Protein AF-A0A3D0JN37-F1 (afdb_monomer_lite)

Structure (mmCIF, N/CA/C/O backbone):
data_AF-A0A3D0JN37-F1
#
_entry.id   AF-A0A3D0JN37-F1
#
loop_
_atom_site.group_PDB
_atom_site.id
_atom_site.type_symbol
_atom_site.label_atom_id
_atom_site.label_alt_id
_atom_site.label_comp_id
_atom_site.label_asym_id
_atom_site.label_entity_id
_atom_site.label_seq_id
_atom_site.pdbx_PDB_ins_code
_atom_site.Cartn_x
_atom_site.Cartn_y
_atom_site.Cartn_z
_atom_site.occupancy
_atom_site.B_iso_or_equiv
_atom_site.auth_seq_id
_atom_site.auth_comp_id
_atom_site.auth_asym_id
_atom_site.auth_atom_id
_atom_site.pdbx_PDB_model_num
ATOM 1 N N . MET A 1 1 ? -12.482 2.754 -3.885 1.00 50.81 1 MET A N 1
ATOM 2 C CA . MET A 1 1 ? -11.086 2.415 -3.553 1.00 50.81 1 MET A CA 1
ATOM 3 C C . MET A 1 1 ? -10.351 2.394 -4.869 1.00 50.81 1 MET A C 1
ATOM 5 O O . MET A 1 1 ? -10.787 1.679 -5.759 1.00 50.81 1 MET A O 1
ATOM 9 N N . SER A 1 2 ? -9.408 3.311 -5.041 1.00 51.66 2 SER A N 1
ATOM 10 C CA . SER A 1 2 ? -8.716 3.557 -6.304 1.00 51.66 2 SER A CA 1
ATOM 11 C C . SER A 1 2 ? -8.051 2.277 -6.807 1.00 51.66 2 SER A C 1
ATOM 13 O O . SER A 1 2 ? -7.405 1.578 -6.033 1.00 51.66 2 SER A O 1
ATOM 15 N N . ASP A 1 3 ? -8.255 1.956 -8.081 1.00 66.69 3 ASP A N 1
ATOM 16 C CA . ASP A 1 3 ? -7.632 0.807 -8.741 1.00 66.69 3 ASP A CA 1
ATOM 17 C C . ASP A 1 3 ? -6.141 1.128 -8.949 1.00 66.69 3 ASP A C 1
ATOM 19 O O . ASP A 1 3 ? -5.772 1.876 -9.860 1.00 66.69 3 ASP A O 1
ATOM 23 N N . TYR A 1 4 ? -5.292 0.663 -8.031 1.00 81.62 4 TYR A N 1
ATOM 24 C CA . TYR A 1 4 ? -3.842 0.838 -8.107 1.00 81.62 4 TYR A CA 1
ATOM 25 C C . TYR A 1 4 ? -3.269 -0.060 -9.212 1.00 81.62 4 TYR A C 1
ATOM 27 O O . TYR A 1 4 ? -3.656 -1.218 -9.362 1.00 81.62 4 TYR A O 1
ATOM 35 N N . GLN A 1 5 ? -2.344 0.472 -10.011 1.00 81.06 5 GLN A N 1
ATOM 36 C CA . GLN A 1 5 ? -1.780 -0.243 -11.159 1.00 81.06 5 GLN A CA 1
ATOM 37 C C . GLN A 1 5 ? -0.653 -1.194 -10.749 1.00 81.06 5 GLN A C 1
ATOM 39 O O . GLN A 1 5 ? -0.438 -2.225 -11.387 1.00 81.06 5 GLN A O 1
ATOM 44 N N . ALA A 1 6 ? 0.103 -0.838 -9.708 1.00 83.81 6 ALA A N 1
ATOM 45 C CA . ALA A 1 6 ? 1.226 -1.626 -9.219 1.00 83.81 6 ALA A CA 1
ATOM 46 C C . ALA A 1 6 ? 0.891 -2.434 -7.961 1.00 83.81 6 ALA A C 1
ATOM 48 O O . ALA A 1 6 ? 1.583 -3.416 -7.672 1.00 83.81 6 ALA A O 1
ATOM 49 N N . PHE A 1 7 ? -0.162 -2.057 -7.236 1.00 85.88 7 PHE A N 1
ATOM 50 C CA . PHE A 1 7 ? -0.537 -2.677 -5.972 1.00 85.88 7 PHE A CA 1
ATOM 51 C C . PHE A 1 7 ? -1.984 -3.148 -5.946 1.00 85.88 7 PHE A C 1
ATOM 53 O O . PHE A 1 7 ? -2.849 -2.661 -6.657 1.00 85.88 7 PHE A O 1
ATOM 60 N N . ARG A 1 8 ? -2.254 -4.095 -5.059 1.00 87.81 8 ARG A N 1
ATOM 61 C CA . ARG A 1 8 ? -3.584 -4.456 -4.597 1.00 87.81 8 ARG A CA 1
ATOM 62 C C . ARG A 1 8 ? -3.622 -4.184 -3.102 1.00 87.81 8 ARG A C 1
ATOM 64 O O . ARG A 1 8 ? -2.784 -4.711 -2.371 1.00 87.81 8 ARG A O 1
ATOM 71 N N . VAL A 1 9 ? -4.566 -3.352 -2.672 1.00 87.50 9 VAL A N 1
ATOM 72 C CA . VAL A 1 9 ? -4.728 -2.970 -1.266 1.00 87.50 9 VAL A CA 1
ATOM 73 C C . VAL A 1 9 ? -6.088 -3.425 -0.775 1.00 87.50 9 VAL A C 1
ATOM 75 O O . VAL A 1 9 ? -7.114 -3.056 -1.343 1.00 87.50 9 VAL A O 1
A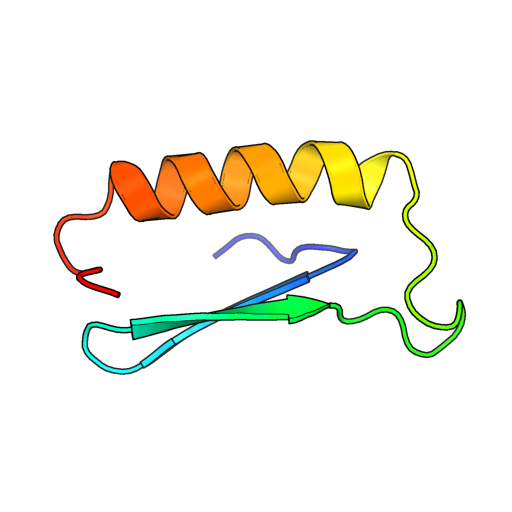TOM 78 N N . GLU A 1 10 ? -6.093 -4.222 0.286 1.00 88.88 10 GLU A N 1
ATOM 79 C CA . GLU A 1 10 ? -7.310 -4.717 0.923 1.00 88.88 10 GLU A CA 1
ATOM 80 C C . GLU A 1 10 ? -7.226 -4.514 2.433 1.00 88.88 10 GLU A C 1
ATOM 82 O O . GLU A 1 10 ? -6.198 -4.776 3.045 1.00 88.88 10 GLU A O 1
ATOM 87 N N . LEU A 1 11 ? -8.315 -4.066 3.056 1.00 87.62 11 LEU A N 1
ATOM 88 C CA . LEU A 1 11 ? -8.405 -3.980 4.511 1.00 87.62 11 LEU A CA 1
ATOM 89 C C . LEU A 1 11 ? -9.157 -5.200 5.038 1.00 87.62 11 LEU A C 1
ATOM 91 O O . LEU A 1 11 ? -10.372 -5.307 4.865 1.00 87.62 11 LEU A O 1
ATOM 95 N N . VAL A 1 12 ? -8.440 -6.113 5.692 1.00 88.94 12 VAL A N 1
ATOM 96 C CA . VAL A 1 12 ? -9.028 -7.311 6.302 1.00 88.94 12 VAL A CA 1
ATOM 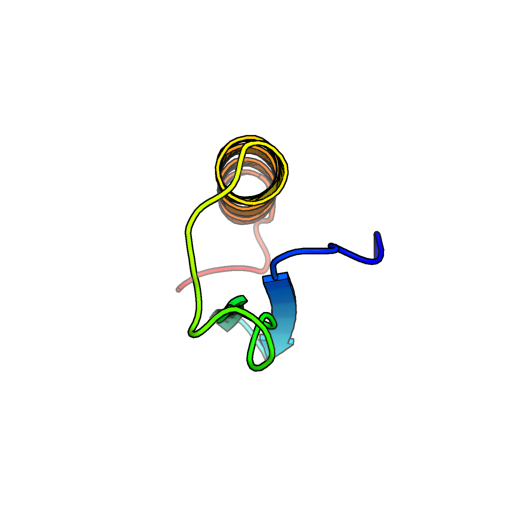97 C C . VAL A 1 12 ? -9.039 -7.127 7.816 1.00 88.94 12 VAL A C 1
ATOM 99 O O . VAL A 1 12 ? -8.033 -7.279 8.510 1.00 88.94 12 VAL A O 1
ATOM 102 N N . GLY A 1 13 ? -10.202 -6.745 8.346 1.00 87.88 13 GLY A N 1
ATOM 103 C CA . GLY A 1 13 ? -10.352 -6.398 9.757 1.00 87.88 13 GLY A CA 1
ATOM 104 C C . GLY A 1 13 ? -9.625 -5.096 10.088 1.00 87.88 13 GLY A C 1
ATOM 105 O O . GLY A 1 13 ? -10.109 -4.025 9.738 1.00 87.88 13 GLY A O 1
ATOM 106 N N . LYS A 1 14 ? -8.484 -5.197 10.778 1.00 87.62 14 LYS A N 1
ATOM 107 C CA . LYS A 1 14 ? -7.618 -4.054 11.128 1.00 87.62 14 LYS A CA 1
ATOM 108 C C . LYS A 1 14 ? -6.242 -4.117 10.460 1.00 87.62 14 LYS A C 1
ATOM 110 O O . LYS A 1 14 ? -5.343 -3.393 10.876 1.00 87.62 14 LYS A O 1
ATOM 115 N N . ILE A 1 15 ? -6.068 -5.017 9.493 1.00 87.56 15 ILE A N 1
ATOM 116 C CA . ILE A 1 15 ? -4.793 -5.249 8.815 1.00 87.56 15 ILE A CA 1
ATOM 117 C C . ILE A 1 15 ? -4.909 -4.758 7.374 1.00 87.56 15 ILE A C 1
ATOM 119 O O . ILE A 1 15 ? -5.781 -5.232 6.635 1.00 87.56 15 ILE A O 1
ATOM 123 N N . ALA A 1 16 ? -4.043 -3.831 6.970 1.00 90.50 16 ALA A N 1
ATOM 124 C CA . ALA A 1 16 ? -3.951 -3.390 5.582 1.00 90.50 16 ALA A CA 1
ATOM 125 C C . ALA A 1 16 ? -3.033 -4.331 4.788 1.00 90.50 16 ALA A C 1
ATOM 127 O O . ALA A 1 16 ? -1.816 -4.358 4.941 1.00 90.50 16 ALA A O 1
ATOM 128 N N . HIS A 1 17 ? -3.628 -5.126 3.907 1.00 88.94 17 HIS A N 1
ATOM 129 C CA . HIS A 1 17 ? -2.921 -6.035 3.019 1.00 88.94 17 HIS A CA 1
ATOM 130 C C . HIS A 1 17 ? -2.495 -5.277 1.764 1.00 88.94 17 HIS A C 1
ATOM 132 O O . HIS A 1 17 ? -3.315 -5.037 0.881 1.00 88.94 17 HIS A O 1
ATOM 138 N N . VAL A 1 18 ? -1.211 -4.930 1.675 1.00 88.44 18 VAL A N 1
ATOM 139 C CA . VAL A 1 18 ? -0.611 -4.285 0.500 1.00 88.44 18 VAL A CA 1
ATOM 140 C C . VAL A 1 18 ? 0.213 -5.316 -0.268 1.00 88.44 18 VAL A C 1
ATOM 142 O O . VAL A 1 18 ? 1.247 -5.783 0.208 1.00 88.44 18 VAL A O 1
ATOM 145 N N . GLN A 1 19 ? -0.249 -5.699 -1.457 1.00 86.56 19 GLN A N 1
ATOM 146 C CA . GLN A 1 19 ? 0.401 -6.701 -2.307 1.00 86.56 19 GLN A CA 1
ATOM 147 C C . GLN A 1 19 ? 0.827 -6.088 -3.634 1.00 86.56 19 GLN A C 1
ATOM 149 O O . GLN A 1 19 ? 0.069 -5.348 -4.250 1.00 86.56 19 GLN A O 1
ATOM 154 N N . ILE A 1 20 ? 2.025 -6.421 -4.110 1.00 86.69 20 ILE A N 1
ATOM 155 C CA . ILE A 1 20 ?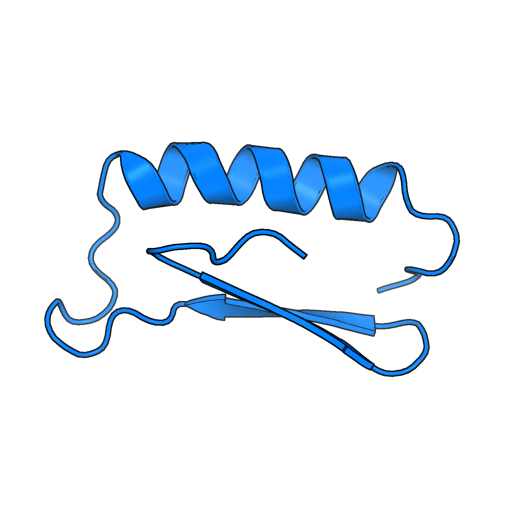 2.486 -5.994 -5.435 1.00 86.69 20 ILE A CA 1
ATOM 156 C C . ILE A 1 20 ? 1.776 -6.855 -6.483 1.00 86.69 20 ILE A C 1
ATOM 158 O O . ILE A 1 20 ? 1.895 -8.079 -6.460 1.00 86.69 20 ILE A O 1
ATOM 162 N N . ASN A 1 21 ? 1.057 -6.221 -7.406 1.00 81.12 21 ASN A N 1
ATOM 163 C CA . ASN A 1 21 ? 0.253 -6.893 -8.425 1.00 81.12 21 ASN A CA 1
ATOM 164 C C . ASN A 1 21 ? 0.839 -6.680 -9.831 1.00 81.12 21 ASN A C 1
ATOM 166 O O . ASN A 1 21 ? 0.161 -6.204 -10.736 1.00 81.12 21 ASN A O 1
ATOM 170 N N . ARG A 1 22 ? 2.131 -6.998 -10.018 1.00 77.31 22 ARG A N 1
ATOM 171 C CA . ARG A 1 22 ? 2.822 -6.870 -11.320 1.00 77.31 22 ARG A CA 1
ATOM 172 C C . ARG A 1 22 ? 3.541 -8.157 -11.745 1.00 77.31 22 ARG A C 1
ATOM 174 O O . ARG A 1 22 ? 4.764 -8.139 -11.944 1.00 77.31 22 ARG A O 1
ATOM 181 N N . PRO A 1 23 ? 2.814 -9.275 -11.917 1.00 77.12 23 PRO A N 1
ATOM 182 C CA . PRO A 1 23 ? 3.418 -10.554 -12.286 1.00 77.12 23 PRO A CA 1
ATOM 183 C C . PRO A 1 23 ? 4.146 -10.487 -13.639 1.00 77.12 23 PRO A C 1
ATOM 185 O O . PRO A 1 23 ? 5.248 -11.016 -13.771 1.00 77.12 23 PRO A O 1
ATOM 188 N N . ASP A 1 24 ? 3.607 -9.738 -14.606 1.00 76.25 24 ASP A N 1
ATOM 189 C CA . ASP A 1 24 ? 4.138 -9.631 -15.980 1.00 76.25 24 ASP A CA 1
ATOM 190 C C . ASP A 1 24 ? 5.510 -8.947 -16.054 1.00 76.25 24 ASP A C 1
ATOM 192 O O . ASP A 1 24 ? 6.214 -9.017 -17.064 1.00 76.25 24 ASP A O 1
ATOM 196 N N . LYS A 1 25 ? 5.878 -8.230 -14.988 1.00 79.44 25 LYS A N 1
ATOM 197 C CA . LYS A 1 25 ? 7.140 -7.498 -14.862 1.00 79.44 25 LYS A CA 1
ATOM 198 C C . LYS A 1 25 ? 7.991 -8.007 -13.703 1.00 79.44 25 LYS A C 1
ATOM 200 O O . LYS A 1 25 ? 8.926 -7.313 -13.320 1.00 79.44 25 LYS A O 1
ATOM 205 N N . ILE A 1 26 ? 7.678 -9.182 -13.144 1.00 77.31 26 ILE A N 1
ATOM 206 C CA . ILE A 1 26 ? 8.400 -9.776 -12.005 1.00 77.31 26 ILE A CA 1
ATOM 207 C C . ILE A 1 26 ? 8.509 -8.765 -10.843 1.00 77.31 26 ILE A C 1
ATOM 209 O O . ILE A 1 26 ? 9.565 -8.586 -10.245 1.00 77.31 26 ILE A O 1
ATOM 213 N N . ASN A 1 27 ? 7.427 -8.027 -10.563 1.00 73.06 27 ASN A N 1
ATOM 214 C CA . ASN A 1 27 ? 7.392 -6.982 -9.532 1.00 73.06 27 ASN A CA 1
ATOM 215 C C . ASN A 1 27 ? 8.433 -5.857 -9.711 1.00 73.06 27 ASN A C 1
ATOM 217 O O . ASN A 1 27 ? 8.850 -5.234 -8.735 1.00 73.06 27 ASN A O 1
ATOM 221 N N . ALA A 1 28 ? 8.839 -5.559 -10.951 1.00 77.69 28 ALA A N 1
ATOM 222 C CA . ALA A 1 28 ? 9.711 -4.424 -11.223 1.00 77.69 28 ALA A CA 1
ATOM 223 C C . ALA A 1 28 ? 9.087 -3.114 -10.714 1.00 77.69 28 ALA A C 1
ATOM 225 O O . ALA A 1 28 ? 7.943 -2.771 -11.040 1.00 77.69 28 ALA A O 1
ATOM 226 N N . MET A 1 29 ? 9.873 -2.364 -9.946 1.00 81.69 29 MET A N 1
ATOM 227 C CA . MET A 1 29 ? 9.482 -1.079 -9.374 1.00 81.69 29 MET A CA 1
ATOM 228 C C . MET A 1 29 ? 9.574 0.003 -10.461 1.00 81.69 29 MET A C 1
ATOM 230 O O . MET A 1 29 ? 10.670 0.408 -10.846 1.00 81.69 29 MET A O 1
ATOM 234 N N . ASN A 1 30 ? 8.433 0.438 -11.005 1.00 81.38 30 ASN A N 1
ATOM 235 C CA . ASN A 1 30 ? 8.347 1.555 -11.957 1.00 81.38 30 ASN A CA 1
ATOM 236 C C . ASN A 1 30 ? 7.980 2.870 -11.244 1.00 81.38 30 ASN A C 1
ATOM 238 O O . ASN A 1 30 ? 7.859 2.917 -10.024 1.00 81.38 30 ASN A O 1
ATOM 242 N N . ALA A 1 31 ? 7.797 3.951 -12.003 1.00 84.56 31 ALA A N 1
ATOM 243 C CA . ALA A 1 31 ? 7.385 5.237 -11.439 1.00 84.56 31 ALA A CA 1
ATOM 244 C C . ALA A 1 31 ? 6.030 5.158 -10.707 1.00 84.56 31 ALA A C 1
ATOM 246 O O . ALA A 1 31 ? 5.890 5.733 -9.631 1.00 84.56 31 ALA A O 1
ATOM 247 N N . ASP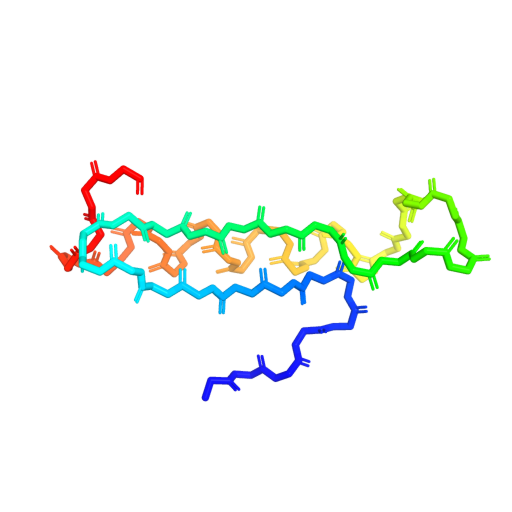 A 1 32 ? 5.068 4.399 -11.245 1.00 84.38 32 ASP A N 1
ATOM 248 C CA . ASP A 1 32 ? 3.757 4.214 -10.609 1.00 84.38 32 ASP A CA 1
ATOM 249 C C . ASP A 1 32 ? 3.880 3.513 -9.259 1.00 84.38 32 ASP A C 1
ATOM 251 O O . ASP A 1 32 ? 3.288 3.972 -8.295 1.00 84.38 32 ASP A O 1
ATOM 255 N N . PHE A 1 33 ? 4.730 2.486 -9.152 1.00 88.06 33 PHE A N 1
ATOM 256 C CA . PHE A 1 33 ? 5.021 1.822 -7.881 1.00 88.06 33 PHE A CA 1
ATOM 257 C C . PHE A 1 33 ? 5.457 2.823 -6.801 1.00 88.06 33 PHE A C 1
ATOM 259 O O . PHE A 1 33 ? 4.927 2.816 -5.695 1.00 88.06 33 PHE A O 1
ATOM 266 N N . TRP A 1 34 ? 6.403 3.711 -7.113 1.00 88.50 34 TRP A N 1
ATOM 267 C CA . TRP A 1 34 ? 6.907 4.682 -6.136 1.00 88.50 34 TRP A CA 1
ATOM 268 C C . TRP A 1 34 ? 5.895 5.770 -5.778 1.00 88.50 34 TRP A C 1
ATOM 270 O O . TRP A 1 34 ? 5.911 6.268 -4.656 1.00 88.50 34 TRP A O 1
ATOM 280 N N . ARG A 1 35 ? 5.007 6.135 -6.705 1.00 88.88 35 ARG A N 1
ATOM 281 C CA . ARG A 1 35 ? 3.915 7.072 -6.423 1.00 88.88 35 ARG A CA 1
ATOM 282 C C . ARG A 1 35 ? 2.844 6.421 -5.549 1.00 88.88 35 ARG A C 1
ATOM 284 O O . ARG A 1 35 ? 2.476 6.964 -4.514 1.00 88.88 35 ARG A O 1
ATOM 291 N N . GLU A 1 36 ? 2.393 5.238 -5.951 1.00 88.69 36 GLU A N 1
ATOM 292 C CA . GLU A 1 36 ? 1.308 4.513 -5.295 1.00 88.69 36 GLU A CA 1
ATOM 293 C C . GLU A 1 36 ? 1.703 4.051 -3.893 1.00 88.69 36 GLU A C 1
ATOM 295 O O . GLU A 1 36 ? 0.893 4.158 -2.983 1.00 88.69 36 GLU A O 1
ATOM 300 N N . ILE A 1 37 ? 2.947 3.610 -3.671 1.00 89.00 37 ILE A N 1
ATOM 301 C CA . ILE A 1 37 ? 3.378 3.173 -2.336 1.00 89.00 37 ILE A CA 1
ATOM 302 C C . ILE A 1 37 ? 3.266 4.309 -1.308 1.00 89.00 37 ILE A C 1
ATOM 304 O O . ILE A 1 37 ? 2.765 4.083 -0.212 1.00 89.00 37 ILE A O 1
ATOM 308 N N . ILE A 1 38 ? 3.653 5.539 -1.663 1.00 90.56 38 ILE A N 1
ATOM 309 C CA . ILE A 1 38 ? 3.560 6.696 -0.760 1.00 90.56 38 ILE A CA 1
ATOM 310 C C . ILE A 1 38 ? 2.092 7.009 -0.447 1.00 90.56 38 ILE A C 1
ATOM 312 O O . ILE A 1 38 ? 1.746 7.175 0.721 1.00 90.56 38 ILE A O 1
ATOM 316 N N . GLU A 1 39 ? 1.231 7.035 -1.469 1.00 90.12 39 GLU A N 1
ATOM 317 C CA . GLU A 1 39 ? -0.210 7.266 -1.298 1.00 90.12 39 GLU A CA 1
ATOM 318 C C . GLU A 1 39 ? -0.861 6.188 -0.414 1.00 90.12 39 GLU A C 1
ATOM 320 O O . GLU A 1 39 ? -1.665 6.505 0.461 1.00 90.12 39 GLU A O 1
ATOM 325 N N . ILE A 1 40 ? -0.497 4.916 -0.611 1.00 89.00 40 ILE A N 1
ATOM 326 C CA . ILE A 1 40 ? -1.029 3.787 0.161 1.00 89.00 40 ILE A CA 1
ATOM 327 C C . ILE A 1 40 ? -0.611 3.895 1.627 1.00 89.00 40 ILE A C 1
ATOM 329 O O . ILE A 1 40 ? -1.454 3.733 2.505 1.00 89.00 40 ILE A O 1
ATOM 333 N N . PHE A 1 41 ? 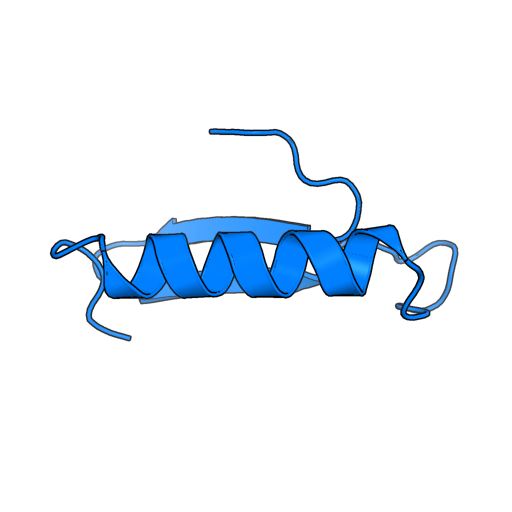0.662 4.185 1.909 1.00 88.94 41 PHE A N 1
ATOM 334 C CA . PHE A 1 41 ? 1.132 4.316 3.290 1.00 88.94 41 PHE A CA 1
ATOM 335 C C . PHE A 1 41 ? 0.561 5.551 3.994 1.00 88.94 41 PHE A C 1
ATOM 337 O O . PHE A 1 41 ? 0.239 5.454 5.173 1.00 88.94 41 PHE A O 1
ATOM 344 N N . GLN A 1 42 ? 0.364 6.672 3.291 1.00 90.88 42 GLN A N 1
ATOM 345 C CA . GLN A 1 42 ? -0.354 7.828 3.847 1.00 90.88 42 GLN A CA 1
ATOM 346 C C . GLN A 1 42 ? -1.800 7.475 4.188 1.00 90.88 42 GLN A C 1
ATOM 348 O O . GLN A 1 42 ? -2.266 7.772 5.281 1.00 90.88 42 GLN A O 1
ATOM 353 N N . TRP A 1 43 ? -2.493 6.769 3.292 1.00 89.81 43 TRP A N 1
ATOM 354 C CA . TRP A 1 43 ? -3.849 6.304 3.568 1.00 89.81 43 TRP A CA 1
ATOM 355 C C . TRP A 1 43 ? -3.906 5.330 4.753 1.00 89.81 43 TRP A C 1
ATOM 357 O O . TRP A 1 43 ? -4.856 5.383 5.529 1.00 89.81 43 TRP A O 1
ATOM 367 N N . VAL A 1 44 ? -2.915 4.444 4.900 1.00 88.88 44 VAL A N 1
ATOM 368 C CA . VAL A 1 44 ? -2.813 3.535 6.052 1.00 88.88 44 VAL A CA 1
ATOM 369 C C . VAL A 1 44 ? -2.629 4.311 7.358 1.00 88.88 44 VAL A C 1
ATOM 371 O O . VAL A 1 44 ? -3.282 3.969 8.339 1.00 88.88 44 VAL A O 1
ATOM 374 N N . ASP A 1 45 ? -1.781 5.341 7.364 1.00 89.50 45 ASP A N 1
ATOM 375 C CA . ASP A 1 45 ? -1.504 6.168 8.547 1.00 89.50 45 ASP A CA 1
ATOM 376 C C . ASP A 1 45 ? -2.719 7.020 8.955 1.00 89.50 45 ASP A C 1
ATOM 378 O O . ASP A 1 45 ? -3.090 7.063 10.126 1.00 89.50 45 ASP A O 1
ATOM 382 N N . ASP A 1 46 ? -3.405 7.619 7.977 1.00 89.50 46 ASP A N 1
ATOM 383 C CA . ASP A 1 46 ? -4.605 8.432 8.208 1.00 89.50 46 ASP A CA 1
ATOM 384 C C . ASP A 1 46 ? -5.830 7.591 8.616 1.00 89.50 46 ASP A C 1
ATOM 386 O O . ASP A 1 46 ? -6.794 8.102 9.197 1.00 89.50 46 ASP A O 1
ATOM 390 N N . ASN A 1 47 ? -5.847 6.298 8.280 1.00 86.31 47 ASN A N 1
ATOM 391 C CA . ASN A 1 47 ? -7.002 5.441 8.506 1.00 86.31 47 ASN A CA 1
ATOM 392 C C . ASN A 1 47 ? -6.926 4.719 9.855 1.00 86.31 47 ASN A C 1
ATOM 394 O O . ASN A 1 47 ? -6.391 3.620 9.976 1.00 86.31 47 ASN A O 1
ATOM 398 N N . ASP A 1 48 ? -7.620 5.284 10.842 1.00 84.69 48 ASP A N 1
ATOM 399 C CA . ASP A 1 48 ? -7.780 4.739 12.195 1.00 84.69 48 ASP A CA 1
ATOM 400 C C . ASP A 1 48 ? -8.329 3.300 12.281 1.00 84.69 48 ASP A C 1
ATOM 402 O O . ASP A 1 48 ? -8.244 2.658 13.334 1.00 84.69 48 ASP A O 1
ATOM 406 N N . ALA A 1 49 ? -8.936 2.767 11.217 1.00 84.88 49 ALA A N 1
ATOM 407 C CA . ALA A 1 49 ? -9.353 1.367 11.190 1.00 84.88 49 ALA A CA 1
ATOM 408 C C . ALA A 1 49 ? -8.158 0.410 11.038 1.00 84.88 49 ALA A C 1
ATOM 410 O O . ALA A 1 49 ? -8.236 -0.742 11.479 1.00 84.88 49 ALA A O 1
ATOM 411 N N . VAL A 1 50 ? -7.061 0.883 10.443 1.00 86.56 50 VAL A N 1
ATOM 412 C CA . VAL A 1 50 ? -5.822 0.133 10.270 1.00 86.56 50 VAL A CA 1
ATOM 413 C C . VAL A 1 50 ? -5.014 0.195 11.565 1.00 86.56 50 VAL A C 1
ATOM 415 O O . VAL A 1 50 ? -4.895 1.226 12.228 1.00 86.56 50 VAL A O 1
ATOM 418 N N . ARG A 1 51 ? -4.506 -0.959 11.986 1.00 84.94 51 ARG A N 1
ATOM 419 C CA . ARG A 1 51 ? -3.657 -1.105 13.176 1.00 84.94 51 ARG A CA 1
ATOM 420 C C . ARG A 1 51 ? -2.359 -1.848 12.881 1.00 84.94 51 ARG A C 1
ATOM 422 O O . ARG A 1 51 ? -1.466 -1.798 13.724 1.00 84.94 51 ARG A O 1
ATOM 429 N N . VAL A 1 52 ? -2.286 -2.551 11.747 1.00 74.50 52 VAL A N 1
ATOM 430 C CA . VAL A 1 52 ? -1.129 -3.314 11.258 1.00 74.50 52 VAL A CA 1
ATOM 431 C C . VAL A 1 52 ? -1.091 -3.255 9.737 1.00 74.50 52 VAL A C 1
ATOM 433 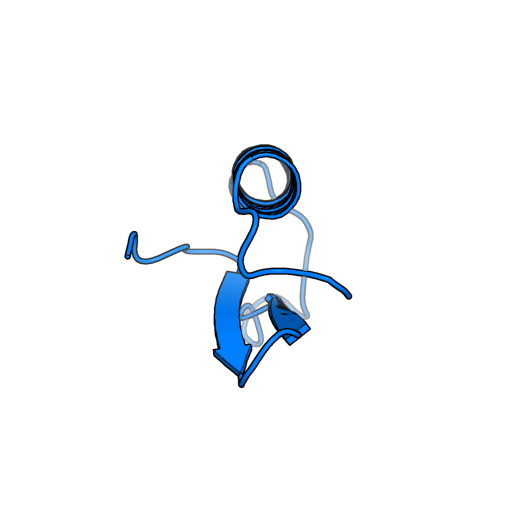O O . VAL A 1 52 ? -2.184 -3.328 9.126 1.00 74.50 52 VAL A O 1
#

Sequence (52 aa):
MSDYQAFRVELVGKIAHVQINRPDKINAMNADFWREIIEIFQWVDDNDAVRV

Radius of gyration: 11.32 Å; chains: 1; bounding box: 21×19×29 Å

pLDDT: mean 83.65, std 8.31, range [50.81, 90.88]

Foldseek 3Di:
DDDQPQWDWDCDQQATDTGGDCVVVVSDQDPSNVVVVVVSVVCLVPDPRHDD

Secondary structure (DSSP, 8-state):
----SSEEEEEETTEEEEEE--GGGTT---HHHHHHHHHHHHHHHH-TT---